Protein AF-A0A4S4M1M0-F1 (afdb_monomer)

Sequence (144 aa):
MPGRCPPTQKNEALVNKTIFMNWFAENFVQTDPDSCSESIFLYPQSSGTTNYRNQYGPAPTPPFGFSAGR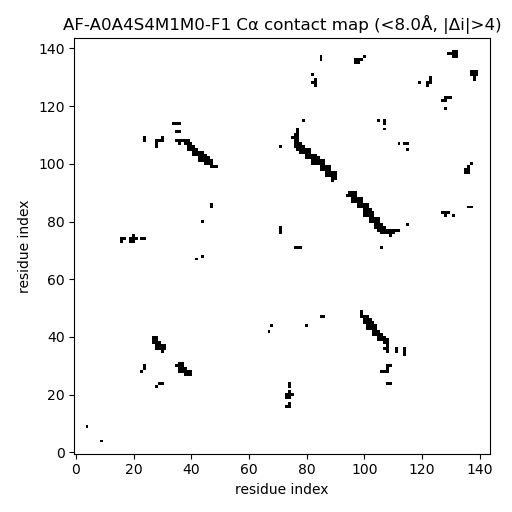IAVLAQTPDMVVPIGELAYNSTVTNTTEYLPVTLSFIAAKNCDLVLFDLFAALQDAGIIQPVKVGPRMYGTESP

Nearest PDB structures (foldseek):
  8d8l-assembly1_J  TM=3.494E-01  e=5.736E-01  Saccharomyces cerevisiae
  8xt0-assembly1_Lv  TM=2.454E-01  e=1.632E+00  Homo sapiens
  6i9r-assembly1_f  TM=2.911E-01  e=3.413E+00  Homo sapiens

Foldseek 3Di:
DPDDDDPVNVVVVLVVLVVLLVVCQVPAWDQDPPLRTPHKDKDWPDPADDDDPPDDDDDDDDDDDDDPVCSCVS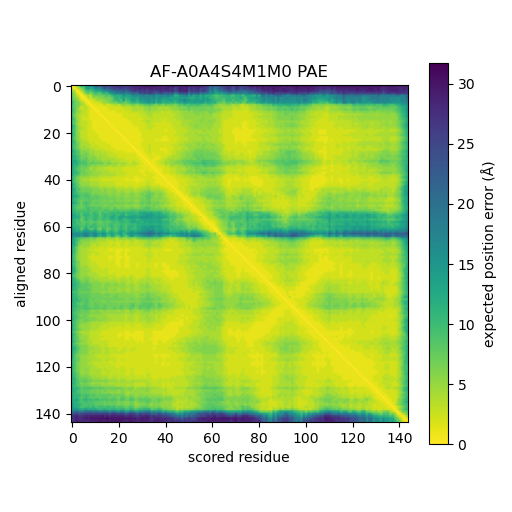NVWDKDKAFQDWDWDQDPVVRHIFIGTTIMIITHHHPNVVSVVVVVVVCVVVVRGHCADDDRDRDDPDDD

Secondary structure (DSSP, 8-state):
------HHHHHHHHHHHHHHHHHHHHHTS-EETTTEES--EEEEEEE-----TTSPPPPPPP-----GGGHHHHHT--EEEEEEEEEEEE-TTTSSEEEEEEEEEEE-STT-HHHHHHHHHHHHHTTSS----SSSSSS-S---

Solvent-accessible surface area (backbone atoms only — not comparable to full-atom values): 8758 Å² total; per-residue (Å²): 131,100,76,74,84,51,72,68,59,54,54,52,51,51,52,55,35,50,53,51,19,51,53,46,36,76,72,56,19,36,73,29,96,89,67,45,31,73,33,72,44,74,48,81,74,32,86,37,77,88,82,63,88,91,57,86,74,79,81,88,67,85,89,79,77,90,52,77,94,46,46,36,76,52,44,59,27,40,70,49,77,45,64,65,49,69,36,80,44,78,35,90,86,80,73,43,80,44,57,30,61,23,24,37,31,44,28,36,9,63,90,28,59,64,54,56,54,54,48,50,51,52,33,38,78,70,66,64,33,70,80,75,47,84,76,77,41,56,58,68,93,68,77,133

Structure (mmCIF, N/CA/C/O backbone):
data_AF-A0A4S4M1M0-F1
#
_entry.id   AF-A0A4S4M1M0-F1
#
loop_
_atom_site.group_PDB
_atom_site.id
_atom_site.type_symbol
_atom_site.label_atom_id
_atom_site.label_alt_id
_atom_site.label_comp_id
_atom_site.label_asym_id
_atom_site.label_entity_id
_atom_site.label_seq_id
_atom_site.pdbx_PDB_ins_code
_atom_site.Cartn_x
_atom_site.Cartn_y
_atom_site.Cartn_z
_atom_site.occupancy
_atom_site.B_iso_or_equiv
_atom_site.auth_seq_id
_atom_site.auth_comp_id
_atom_site.auth_asym_id
_atom_site.auth_atom_id
_atom_site.pdbx_PDB_model_num
ATOM 1 N N . MET A 1 1 ? -6.253 34.115 -12.562 1.00 45.22 1 MET A N 1
ATOM 2 C CA . MET A 1 1 ? -6.010 32.777 -11.980 1.00 45.22 1 MET A CA 1
ATOM 3 C C . MET A 1 1 ? -4.595 32.333 -12.333 1.00 45.22 1 MET A C 1
ATOM 5 O O . MET A 1 1 ? -4.346 32.093 -13.511 1.00 45.22 1 MET A O 1
ATOM 9 N N . PRO A 1 2 ? -3.660 32.239 -11.377 1.00 49.84 2 PRO A N 1
ATOM 10 C CA . PRO A 1 2 ? -2.360 31.622 -11.613 1.00 49.84 2 PRO A CA 1
ATOM 11 C C . PRO A 1 2 ? -2.553 30.103 -11.497 1.00 49.84 2 PRO A C 1
ATOM 13 O O . PRO A 1 2 ? -2.388 29.535 -10.428 1.00 49.84 2 PRO A O 1
ATOM 16 N N . GLY A 1 3 ? -3.064 29.464 -12.552 1.00 63.47 3 GLY A N 1
ATOM 17 C CA . GLY A 1 3 ? -3.626 28.106 -12.447 1.00 63.47 3 GLY A CA 1
ATOM 18 C C . GLY A 1 3 ? -3.122 27.091 -13.467 1.00 63.47 3 GLY A C 1
ATOM 19 O O . GLY A 1 3 ? -3.631 25.976 -13.496 1.00 63.47 3 GLY A O 1
ATOM 20 N N . ARG A 1 4 ? -2.156 27.439 -14.326 1.00 68.25 4 ARG A N 1
ATOM 21 C CA . ARG A 1 4 ? -1.650 26.517 -15.351 1.00 68.25 4 ARG A CA 1
ATOM 22 C C . ARG A 1 4 ? -0.172 26.233 -15.133 1.00 68.25 4 ARG A C 1
ATOM 24 O O . ARG A 1 4 ? 0.644 27.145 -15.199 1.00 68.25 4 ARG A O 1
ATOM 31 N N . CYS A 1 5 ? 0.149 24.959 -14.911 1.00 75.62 5 CYS A N 1
ATOM 32 C CA . CYS A 1 5 ? 1.518 24.455 -14.964 1.00 75.62 5 CYS A CA 1
ATOM 33 C C . CYS A 1 5 ? 2.112 24.780 -16.355 1.00 75.62 5 CYS A C 1
ATOM 35 O O . CYS A 1 5 ? 1.502 24.401 -17.366 1.00 75.62 5 CYS A O 1
ATOM 37 N N . PRO A 1 6 ? 3.235 25.518 -16.444 1.00 85.06 6 PRO A N 1
ATOM 38 C CA . PRO A 1 6 ? 3.900 25.812 -17.709 1.00 85.06 6 PRO A CA 1
ATOM 39 C C . PRO A 1 6 ? 4.254 24.532 -18.488 1.00 85.06 6 PRO A C 1
ATOM 41 O O . PRO A 1 6 ? 4.613 23.526 -17.873 1.00 85.06 6 PRO A O 1
ATOM 44 N N . PRO A 1 7 ? 4.223 24.541 -19.836 1.00 79.50 7 PRO A N 1
ATOM 45 C CA . PRO A 1 7 ? 4.559 23.358 -20.636 1.00 79.50 7 PRO A CA 1
ATOM 46 C C . PRO A 1 7 ? 5.953 22.784 -20.347 1.00 79.50 7 PRO A C 1
ATOM 48 O O . PRO A 1 7 ? 6.137 21.570 -20.377 1.00 79.50 7 PRO A O 1
ATOM 51 N N . THR A 1 8 ? 6.918 23.646 -20.023 1.00 86.31 8 THR A N 1
ATOM 52 C CA . THR A 1 8 ? 8.280 23.248 -19.645 1.00 86.31 8 THR A CA 1
ATOM 53 C C . THR A 1 8 ? 8.293 22.392 -18.379 1.00 86.31 8 THR A C 1
ATOM 55 O O . THR A 1 8 ? 8.898 21.323 -18.383 1.00 86.31 8 THR A O 1
ATOM 58 N N . GLN A 1 9 ? 7.535 22.784 -17.350 1.00 87.44 9 GLN A N 1
ATOM 59 C CA . GLN A 1 9 ? 7.406 22.020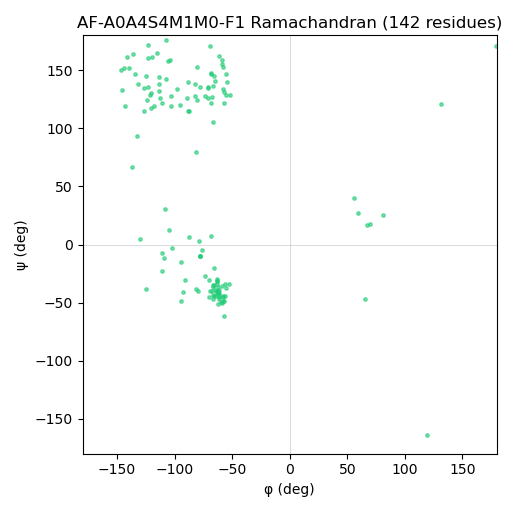 -16.103 1.00 87.44 9 GLN A CA 1
ATOM 60 C C . GLN A 1 9 ? 6.715 20.669 -16.319 1.00 87.44 9 GLN A C 1
ATOM 62 O O . GLN A 1 9 ? 7.086 19.679 -15.695 1.00 87.44 9 GLN A O 1
ATOM 67 N N . LYS A 1 10 ? 5.740 20.590 -17.236 1.00 89.25 10 LYS A N 1
ATOM 68 C CA . LYS A 1 10 ? 5.113 19.309 -17.596 1.00 89.25 10 LYS A CA 1
ATOM 69 C C . LYS A 1 10 ? 6.132 18.333 -18.194 1.00 89.25 10 LYS A C 1
ATOM 71 O O . LYS A 1 10 ? 6.141 17.165 -17.814 1.00 89.25 10 LYS A O 1
ATOM 76 N N . ASN A 1 11 ? 6.958 18.791 -19.133 1.00 92.44 11 ASN A N 1
ATOM 77 C CA . ASN A 1 11 ? 7.948 17.934 -19.789 1.00 92.44 11 ASN A CA 1
ATOM 78 C C . ASN A 1 11 ? 9.012 17.453 -18.800 1.00 92.44 11 ASN A C 1
ATOM 80 O O . ASN A 1 11 ? 9.312 16.263 -18.761 1.00 92.44 11 ASN A O 1
ATOM 84 N N . GLU A 1 12 ? 9.516 18.352 -17.958 1.00 93.81 12 GLU A N 1
ATOM 85 C CA . GLU A 1 12 ? 10.447 18.008 -16.882 1.00 93.81 12 GLU A CA 1
ATOM 86 C C . GLU A 1 12 ? 9.845 16.970 -15.921 1.00 93.81 12 GLU A C 1
ATOM 88 O O . GLU A 1 12 ? 10.477 15.961 -15.614 1.00 93.81 12 GLU A O 1
ATOM 93 N N . ALA A 1 13 ? 8.582 17.143 -15.518 1.00 91.56 13 ALA A N 1
ATOM 94 C CA . ALA A 1 13 ? 7.893 16.187 -14.654 1.00 91.56 13 ALA A CA 1
ATOM 95 C C . ALA A 1 13 ? 7.750 14.796 -15.296 1.00 91.56 13 ALA A C 1
ATOM 97 O O . ALA A 1 13 ? 7.871 13.788 -14.601 1.00 91.56 13 ALA A O 1
ATOM 98 N N . LEU A 1 14 ? 7.518 14.713 -16.611 1.00 93.69 14 LEU A N 1
ATOM 99 C CA . LEU A 1 14 ? 7.464 13.434 -17.328 1.00 93.69 14 LEU A CA 1
ATOM 100 C C . LEU A 1 14 ? 8.833 12.747 -17.380 1.00 93.69 14 LEU A C 1
ATOM 102 O O . LEU A 1 14 ? 8.900 11.529 -17.197 1.00 93.69 14 LEU A O 1
ATOM 106 N N . VAL A 1 15 ? 9.912 13.510 -17.579 1.00 96.38 15 VAL A N 1
ATOM 107 C CA . VAL A 1 15 ? 11.286 12.987 -17.525 1.00 96.38 15 VAL A CA 1
ATOM 108 C C . VAL A 1 15 ? 11.581 12.442 -16.127 1.00 96.38 15 VAL A C 1
ATOM 110 O O . VAL A 1 15 ? 11.937 11.274 -15.993 1.00 96.38 15 VAL A O 1
ATOM 113 N N . ASN A 1 16 ? 11.321 13.229 -15.081 1.00 94.88 16 ASN A N 1
ATOM 114 C CA . ASN A 1 16 ? 11.564 12.826 -13.694 1.00 94.88 16 ASN A CA 1
ATOM 115 C C . ASN A 1 16 ? 10.722 11.609 -13.280 1.00 94.88 16 ASN A C 1
ATOM 117 O O . ASN A 1 16 ? 11.233 10.690 -12.642 1.00 94.88 16 ASN A O 1
ATOM 121 N N . LYS A 1 17 ? 9.449 11.551 -13.697 1.00 95.31 17 LYS A N 1
ATOM 122 C CA . LYS A 1 17 ? 8.604 10.363 -13.507 1.00 95.31 17 LYS A CA 1
ATOM 123 C C . LYS A 1 17 ? 9.230 9.133 -14.166 1.00 95.31 17 LYS A C 1
ATOM 125 O O . LYS A 1 17 ? 9.238 8.069 -13.562 1.00 95.31 17 LYS A O 1
ATOM 130 N N . THR A 1 18 ? 9.725 9.266 -15.395 1.00 97.38 18 THR A N 1
ATOM 131 C CA . THR A 1 18 ? 10.310 8.144 -16.148 1.00 97.38 18 THR A CA 1
ATOM 132 C C . THR A 1 18 ? 11.581 7.628 -15.477 1.00 97.38 18 THR A C 1
ATOM 134 O O . THR A 1 18 ? 11.755 6.419 -15.369 1.00 97.38 18 THR A O 1
ATOM 137 N N . ILE A 1 19 ? 12.418 8.526 -14.945 1.00 98.00 19 ILE A N 1
ATOM 138 C CA . ILE A 1 19 ? 13.597 8.152 -14.148 1.00 98.00 19 ILE A CA 1
ATOM 139 C C . ILE A 1 19 ? 13.176 7.320 -12.931 1.00 98.00 19 ILE A C 1
ATOM 141 O O . ILE A 1 19 ? 13.706 6.233 -12.718 1.00 98.00 19 ILE A O 1
ATOM 145 N N . PHE A 1 20 ? 12.188 7.795 -12.164 1.00 97.12 20 PHE A N 1
ATOM 146 C CA . PHE A 1 20 ? 11.677 7.062 -11.005 1.00 97.12 20 PHE A CA 1
ATOM 147 C C . PHE A 1 20 ? 11.068 5.707 -11.391 1.00 97.12 20 PHE A C 1
ATOM 149 O O . PHE A 1 20 ? 11.319 4.707 -10.725 1.00 97.12 20 PHE A O 1
ATOM 156 N N . MET A 1 21 ? 10.285 5.672 -12.472 1.00 97.62 21 MET A N 1
ATOM 157 C CA . MET A 1 21 ? 9.649 4.460 -12.985 1.00 97.62 21 MET A CA 1
ATOM 158 C C . MET A 1 21 ? 10.677 3.371 -13.294 1.00 97.62 21 MET A C 1
ATOM 160 O O . MET A 1 21 ? 10.507 2.240 -12.846 1.00 97.62 21 MET A O 1
ATOM 164 N N . ASN A 1 22 ? 11.743 3.719 -14.018 1.00 97.69 22 ASN A N 1
ATOM 165 C CA . ASN A 1 22 ? 12.791 2.767 -14.380 1.00 97.69 22 ASN A CA 1
ATOM 166 C C . ASN A 1 22 ? 13.562 2.305 -13.142 1.00 97.69 22 ASN A C 1
ATOM 168 O O . ASN A 1 22 ? 13.694 1.107 -12.920 1.00 97.69 22 ASN A O 1
ATOM 172 N N . TRP A 1 23 ? 13.968 3.242 -12.279 1.00 97.75 23 TRP A N 1
ATOM 173 C CA . TRP A 1 23 ? 14.664 2.911 -11.037 1.00 97.75 23 TRP A CA 1
ATOM 174 C C . TRP A 1 23 ? 13.854 1.948 -10.158 1.00 97.75 23 TRP A C 1
ATOM 176 O O . TRP A 1 23 ? 14.402 0.975 -9.648 1.00 97.75 23 TRP A O 1
ATOM 186 N N . PHE A 1 24 ? 12.548 2.176 -9.997 1.00 97.56 24 PHE A N 1
ATOM 187 C CA . PHE A 1 24 ? 11.716 1.306 -9.169 1.00 97.56 24 PHE A CA 1
ATOM 188 C C . PHE A 1 24 ? 11.575 -0.102 -9.768 1.00 97.56 24 PHE A C 1
ATOM 190 O O . PHE A 1 24 ? 11.714 -1.090 -9.045 1.00 97.56 24 PHE A O 1
ATOM 197 N N . ALA A 1 25 ? 11.352 -0.198 -11.082 1.00 96.75 25 ALA A N 1
ATOM 198 C CA . ALA A 1 25 ? 11.251 -1.478 -11.783 1.00 96.75 25 ALA A CA 1
ATOM 199 C C . ALA A 1 25 ? 12.560 -2.284 -11.717 1.00 96.75 25 ALA A C 1
ATOM 201 O O . ALA A 1 25 ? 12.524 -3.487 -11.495 1.00 96.75 25 ALA A O 1
ATOM 202 N N . GLU A 1 26 ? 13.709 -1.620 -11.846 1.00 96.69 26 GLU A N 1
ATOM 203 C CA . GLU A 1 26 ? 15.031 -2.259 -11.812 1.00 96.69 26 GLU A CA 1
ATOM 204 C C . GLU A 1 26 ? 15.453 -2.709 -10.405 1.00 96.69 26 GLU A C 1
ATOM 206 O O . GLU A 1 26 ? 16.243 -3.637 -10.279 1.00 96.69 26 GLU A O 1
ATOM 211 N N . ASN A 1 27 ? 14.958 -2.060 -9.342 1.00 96.81 27 ASN A N 1
ATOM 212 C CA . ASN A 1 27 ? 15.467 -2.280 -7.980 1.00 96.81 27 ASN A CA 1
ATOM 213 C C . ASN A 1 27 ? 14.485 -2.986 -7.032 1.00 96.81 27 ASN A C 1
ATOM 215 O O . ASN A 1 27 ? 14.934 -3.556 -6.040 1.00 96.81 27 ASN A O 1
ATOM 219 N N . PHE A 1 28 ? 13.169 -2.936 -7.279 1.00 96.19 28 PHE A N 1
ATOM 220 C CA . PHE A 1 28 ? 12.169 -3.423 -6.313 1.00 96.19 28 PHE A CA 1
ATOM 221 C C . PHE A 1 28 ? 11.211 -4.471 -6.855 1.00 96.19 28 PHE A C 1
ATOM 223 O O . PHE A 1 28 ? 10.854 -5.364 -6.092 1.00 96.19 28 PHE A O 1
ATOM 230 N N . VAL A 1 29 ? 10.761 -4.346 -8.107 1.00 96.31 29 VAL A N 1
ATOM 231 C CA . VAL A 1 29 ? 9.751 -5.228 -8.728 1.00 96.31 29 VAL A CA 1
ATOM 232 C C . VAL A 1 29 ? 10.162 -5.596 -10.151 1.00 96.31 29 VAL A C 1
ATOM 234 O O . VAL A 1 29 ? 9.553 -5.173 -11.137 1.00 96.31 29 VAL A O 1
ATOM 237 N N . GLN A 1 30 ? 11.246 -6.361 -10.245 1.00 96.25 30 GLN A N 1
ATOM 238 C CA . GLN A 1 30 ? 11.768 -6.842 -11.518 1.00 96.25 30 GLN A CA 1
ATOM 239 C C . GLN A 1 30 ? 10.809 -7.863 -12.142 1.00 96.25 30 GLN A C 1
ATOM 241 O O . GLN A 1 30 ? 10.110 -8.605 -11.448 1.00 96.25 30 GLN A O 1
ATOM 246 N N . THR A 1 31 ? 10.749 -7.874 -13.472 1.00 95.56 31 THR A N 1
ATOM 247 C CA . THR A 1 31 ? 9.958 -8.855 -14.219 1.00 95.56 31 THR A CA 1
ATOM 248 C C . THR A 1 31 ? 10.728 -10.156 -14.365 1.00 95.56 31 THR A C 1
ATOM 250 O O . THR A 1 31 ? 11.899 -10.124 -14.741 1.00 95.56 31 THR A O 1
ATOM 253 N N . ASP A 1 32 ? 10.044 -11.279 -14.191 1.00 95.50 32 ASP A N 1
ATOM 254 C CA . ASP A 1 32 ? 10.601 -12.619 -14.363 1.00 95.50 32 ASP A CA 1
ATOM 255 C C . ASP A 1 32 ? 9.781 -13.411 -15.405 1.00 95.50 32 ASP A C 1
ATOM 257 O O . ASP A 1 32 ? 8.550 -13.337 -15.374 1.00 95.50 32 ASP A O 1
ATOM 261 N N . PRO A 1 33 ? 10.401 -14.144 -16.351 1.00 93.75 33 PRO A N 1
ATOM 262 C CA . PRO A 1 33 ? 9.664 -14.848 -17.404 1.00 93.75 33 PRO A CA 1
ATOM 263 C C . PRO A 1 33 ? 8.714 -15.945 -16.910 1.00 93.75 33 PRO A C 1
ATOM 265 O O . PRO A 1 33 ? 7.708 -16.196 -17.573 1.00 93.75 33 PRO A O 1
ATOM 268 N N . ASP A 1 34 ? 9.019 -16.583 -15.778 1.00 94.12 34 ASP A N 1
ATOM 269 C CA . ASP A 1 34 ? 8.255 -17.728 -15.273 1.00 94.12 34 ASP A CA 1
ATOM 270 C C . ASP A 1 34 ? 7.159 -17.289 -14.290 1.00 94.12 34 ASP A C 1
ATOM 272 O O . ASP A 1 34 ? 6.032 -17.781 -14.339 1.00 94.12 34 ASP A O 1
ATOM 276 N N . SER A 1 35 ? 7.469 -16.330 -13.414 1.00 94.00 35 SER A N 1
ATOM 277 C CA . SER A 1 35 ? 6.576 -15.830 -12.359 1.00 94.00 35 SER A CA 1
ATOM 278 C C . SER A 1 35 ? 5.910 -14.482 -12.671 1.00 94.00 35 SER A C 1
ATOM 280 O O . SER A 1 35 ? 5.093 -14.005 -11.885 1.00 94.00 35 SER A O 1
ATOM 282 N N . CYS A 1 36 ? 6.220 -13.857 -13.813 1.00 96.50 36 CYS A N 1
ATOM 283 C CA . CYS A 1 36 ? 5.878 -12.477 -14.204 1.00 96.50 36 CYS A CA 1
ATOM 284 C C . CYS A 1 36 ? 6.545 -11.396 -13.332 1.00 96.50 36 CYS A C 1
ATOM 286 O O . CYS A 1 36 ? 7.125 -10.452 -13.868 1.00 96.50 36 CYS A O 1
ATOM 288 N N . SER A 1 37 ? 6.504 -11.527 -12.003 1.00 96.69 37 SER A N 1
ATOM 289 C CA . SER A 1 37 ? 7.082 -10.592 -11.031 1.00 96.69 37 SER A CA 1
ATOM 290 C C . SER A 1 37 ? 8.002 -11.342 -10.071 1.00 96.69 37 SER A C 1
ATOM 292 O O . SER A 1 37 ? 7.522 -12.142 -9.274 1.00 96.69 37 SER A O 1
ATOM 294 N N . GLU A 1 38 ? 9.302 -11.043 -10.100 1.00 95.88 38 GLU A N 1
ATOM 295 C CA . GLU A 1 38 ? 10.313 -11.691 -9.245 1.00 95.88 38 GLU A CA 1
ATOM 296 C C . GLU A 1 38 ? 10.062 -11.424 -7.751 1.00 95.88 38 GLU A C 1
ATOM 298 O O . GLU A 1 38 ? 10.360 -12.237 -6.875 1.00 95.88 38 GLU A O 1
ATOM 303 N N . SER A 1 39 ? 9.497 -10.259 -7.452 1.00 96.31 39 SER A N 1
ATOM 304 C CA . SER A 1 39 ? 9.274 -9.771 -6.099 1.00 96.31 39 SER A CA 1
ATOM 305 C C . SER A 1 39 ? 7.941 -9.042 -5.981 1.00 96.31 39 SER A C 1
ATOM 307 O O . SER A 1 39 ? 7.346 -8.596 -6.965 1.00 96.31 39 SER A O 1
ATOM 309 N N . ILE A 1 40 ? 7.478 -8.907 -4.739 1.00 97.31 40 ILE A N 1
ATOM 310 C CA . ILE A 1 40 ? 6.299 -8.122 -4.381 1.00 97.31 40 ILE A CA 1
ATOM 311 C C . ILE A 1 40 ? 6.729 -7.102 -3.335 1.00 97.31 40 ILE A C 1
ATOM 313 O O . ILE A 1 40 ? 7.277 -7.453 -2.289 1.00 97.31 40 ILE A O 1
ATOM 317 N N . PHE A 1 41 ? 6.485 -5.828 -3.618 1.00 97.81 41 PHE A N 1
ATOM 318 C CA . PHE A 1 41 ? 6.775 -4.743 -2.696 1.00 97.81 41 PHE A CA 1
ATOM 319 C C . PHE A 1 41 ? 5.568 -4.495 -1.790 1.00 97.81 41 PHE A C 1
ATOM 321 O O . PHE A 1 41 ? 4.456 -4.273 -2.271 1.00 97.81 41 PHE A O 1
ATOM 328 N N . LEU A 1 42 ? 5.798 -4.511 -0.476 1.00 97.19 42 LEU A N 1
ATOM 329 C CA . LEU A 1 42 ? 4.759 -4.340 0.537 1.00 97.19 42 LEU A CA 1
ATOM 330 C C . LEU A 1 42 ? 4.955 -3.042 1.308 1.00 97.19 42 LEU A C 1
ATOM 332 O O . LEU A 1 42 ? 6.069 -2.725 1.729 1.00 97.19 42 LEU A O 1
ATOM 336 N N . TYR A 1 43 ? 3.865 -2.327 1.577 1.00 96.62 43 TYR A N 1
ATOM 337 C CA . TYR A 1 43 ? 3.894 -1.222 2.532 1.00 96.62 43 TYR A CA 1
ATOM 338 C C . TYR A 1 43 ? 2.567 -1.079 3.299 1.00 96.62 43 TYR A C 1
ATOM 340 O O . TYR A 1 43 ? 1.505 -1.405 2.764 1.00 96.62 43 TYR A O 1
ATOM 348 N N . PRO A 1 44 ? 2.585 -0.588 4.555 1.00 95.31 44 PRO A N 1
ATOM 349 C CA . PRO A 1 44 ? 1.357 -0.331 5.301 1.00 95.31 44 PRO A CA 1
ATOM 350 C C . PRO A 1 44 ? 0.559 0.825 4.703 1.00 95.31 44 PRO A C 1
ATOM 352 O O . PRO A 1 44 ? 1.041 1.957 4.639 1.00 95.31 44 PRO A O 1
ATOM 355 N N . GLN A 1 45 ? -0.685 0.546 4.318 1.00 93.75 45 GLN A N 1
ATOM 356 C CA . GLN A 1 45 ? -1.638 1.565 3.874 1.00 93.75 45 GLN A CA 1
ATOM 357 C C . GLN A 1 45 ? -2.472 2.101 5.054 1.00 93.75 45 GLN A C 1
ATOM 359 O O . GLN A 1 45 ? -2.841 3.274 5.072 1.00 93.75 45 GLN A O 1
ATOM 364 N N . SER A 1 46 ? -2.728 1.266 6.066 1.00 93.12 46 SER A N 1
ATOM 365 C CA . SER A 1 46 ? -3.342 1.648 7.341 1.00 93.12 46 SER A CA 1
ATOM 366 C C . SER A 1 46 ? -2.755 0.803 8.462 1.00 93.12 46 SER A C 1
ATOM 368 O O . SER A 1 46 ? -2.704 -0.421 8.350 1.00 93.12 46 SER A O 1
ATOM 370 N N . SER A 1 47 ? -2.377 1.456 9.561 1.00 92.88 47 SER A N 1
ATOM 371 C CA . SER A 1 47 ? -1.898 0.801 10.786 1.00 92.88 47 SER A CA 1
ATOM 372 C C . SER A 1 47 ? -2.943 0.804 11.911 1.00 92.88 47 SER A C 1
ATOM 374 O O . SER A 1 47 ? -2.601 0.534 13.057 1.00 92.88 47 SER A O 1
ATOM 376 N N . GLY A 1 48 ? -4.206 1.136 11.609 1.00 91.12 48 GLY A N 1
ATOM 377 C CA . GLY A 1 48 ? -5.288 1.163 12.600 1.00 91.12 48 GLY A CA 1
ATOM 378 C C . GLY A 1 48 ? -5.338 2.429 13.467 1.00 91.12 48 GLY A C 1
ATOM 379 O O . GLY A 1 48 ? -5.840 2.389 14.586 1.00 91.12 48 GLY A O 1
ATOM 380 N N . THR A 1 49 ? -4.821 3.559 12.979 1.00 91.94 49 THR A N 1
ATOM 381 C CA . THR A 1 49 ? -4.872 4.838 13.708 1.00 91.94 49 THR A CA 1
ATOM 382 C C . THR A 1 49 ? -6.254 5.482 13.605 1.00 91.94 49 THR A C 1
ATOM 384 O O . THR A 1 49 ? -6.834 5.563 12.522 1.00 91.94 49 THR A O 1
ATOM 387 N N . THR A 1 50 ? -6.769 5.994 14.724 1.00 92.94 50 THR A N 1
ATOM 388 C CA . THR A 1 50 ? -8.054 6.700 14.768 1.00 92.94 50 THR A CA 1
ATOM 389 C C . THR A 1 50 ? -7.996 8.020 14.001 1.00 92.94 50 THR A C 1
ATOM 391 O O . THR A 1 50 ? -7.053 8.800 14.123 1.00 92.94 50 THR A O 1
ATOM 394 N N . ASN A 1 51 ? -9.040 8.294 13.219 1.00 90.62 51 ASN A N 1
ATOM 395 C CA . ASN A 1 51 ? -9.243 9.584 12.567 1.00 90.62 51 ASN A CA 1
ATOM 396 C C . ASN A 1 51 ? -10.687 10.033 12.794 1.00 90.62 51 ASN A C 1
ATOM 398 O O . ASN A 1 51 ? -11.610 9.633 12.081 1.00 90.62 51 ASN A O 1
ATOM 402 N N . TYR A 1 52 ? -10.886 10.816 13.850 1.00 91.56 52 TYR A N 1
ATOM 403 C CA . TYR A 1 52 ? -12.212 11.224 14.283 1.00 91.56 52 TYR A CA 1
ATOM 404 C C . TYR A 1 52 ? -12.728 12.420 13.481 1.00 91.56 52 TYR A C 1
ATOM 406 O O . TYR A 1 52 ? -12.107 13.479 13.432 1.00 91.56 52 TYR A O 1
ATOM 414 N N . ARG A 1 53 ? -13.936 12.291 12.922 1.00 90.94 53 ARG A N 1
ATOM 415 C CA . ARG A 1 53 ? -14.572 13.343 12.109 1.00 90.94 53 ARG A CA 1
ATOM 416 C C . ARG A 1 53 ? -14.913 14.620 12.899 1.00 90.94 53 ARG A C 1
ATOM 418 O O . ARG A 1 53 ? -15.095 15.667 12.290 1.00 90.94 53 ARG A O 1
ATOM 425 N N . ASN A 1 54 ? -15.008 14.552 14.230 1.00 92.44 54 ASN A N 1
ATOM 426 C CA . ASN A 1 54 ? -15.247 15.711 15.101 1.00 92.44 54 ASN A CA 1
ATOM 427 C C . ASN A 1 54 ? -13.958 16.443 15.522 1.00 92.44 54 ASN A C 1
ATOM 429 O O . ASN A 1 54 ? -14.026 17.350 16.349 1.00 92.44 54 ASN A O 1
ATOM 433 N N . GLN A 1 55 ? -12.797 16.063 14.985 1.00 90.31 55 GLN A N 1
ATOM 434 C CA . GLN A 1 55 ? -11.540 16.766 15.214 1.00 90.31 55 GLN A CA 1
ATOM 435 C C . GLN A 1 55 ? -11.186 17.620 13.997 1.00 90.31 55 GLN A C 1
ATOM 437 O O . GLN A 1 55 ? -11.149 17.138 12.865 1.00 90.31 55 GLN A O 1
ATOM 442 N N . TYR A 1 56 ? -10.911 18.902 14.235 1.00 88.44 56 TYR A N 1
ATOM 443 C CA . TYR A 1 56 ? -10.373 19.780 13.204 1.00 88.44 56 TYR A CA 1
ATOM 444 C C . TYR A 1 56 ? -8.867 19.557 13.081 1.00 88.44 56 TYR A C 1
ATOM 446 O O . TYR A 1 56 ? -8.131 19.666 14.062 1.00 88.44 56 TYR A O 1
ATOM 454 N N . GLY A 1 57 ? -8.419 19.245 11.865 1.00 85.50 57 GLY A N 1
ATOM 455 C CA . GLY A 1 57 ? -6.999 19.203 11.535 1.00 85.50 57 GLY A CA 1
ATOM 456 C C . GLY A 1 57 ? -6.362 20.600 11.527 1.00 85.50 57 GLY A C 1
ATOM 457 O O . GLY A 1 57 ? -7.067 21.612 11.597 1.00 85.50 57 GLY A O 1
ATOM 458 N N . PRO A 1 58 ? -5.025 20.677 11.416 1.00 87.38 58 PRO A N 1
ATOM 459 C CA . PRO A 1 58 ? -4.336 21.949 11.234 1.00 87.38 58 PRO A CA 1
ATOM 460 C C . PRO A 1 58 ? -4.771 22.635 9.931 1.00 87.38 58 PRO A C 1
ATOM 462 O O . PRO A 1 58 ? -5.308 22.001 9.018 1.00 87.38 58 PRO A O 1
ATOM 465 N N . ALA A 1 59 ? -4.504 23.941 9.829 1.00 89.50 59 ALA A N 1
ATOM 466 C CA . ALA A 1 59 ? -4.720 24.678 8.588 1.00 89.50 59 ALA A CA 1
ATOM 467 C C . ALA A 1 59 ? -3.977 23.993 7.419 1.00 89.50 59 ALA A C 1
ATOM 469 O O . ALA A 1 59 ? -2.844 23.539 7.616 1.00 89.50 59 ALA A O 1
ATOM 470 N N . PRO A 1 60 ? -4.574 23.919 6.211 1.00 84.50 60 PRO A N 1
ATOM 471 C CA . PRO A 1 60 ? -3.918 23.311 5.062 1.00 84.50 60 PRO A CA 1
ATOM 472 C C . PRO A 1 60 ? -2.564 23.968 4.792 1.00 84.50 60 PRO A C 1
ATOM 474 O O . PRO A 1 60 ? -2.467 25.189 4.667 1.00 84.50 60 PRO A O 1
ATOM 477 N N . THR A 1 61 ? -1.525 23.153 4.671 1.00 84.50 61 THR A N 1
ATOM 478 C CA . THR A 1 61 ? -0.199 23.578 4.220 1.00 84.50 61 THR A CA 1
ATOM 479 C C . THR A 1 61 ? 0.010 23.133 2.770 1.00 84.50 61 THR A C 1
ATOM 481 O O . THR A 1 61 ? -0.692 22.230 2.300 1.00 84.50 61 THR A O 1
ATOM 484 N N . PRO A 1 62 ? 0.940 23.752 2.014 1.00 81.94 62 PRO A N 1
ATOM 485 C CA . PRO A 1 62 ? 1.319 23.226 0.709 1.00 81.94 62 PRO A CA 1
ATOM 486 C C . PRO A 1 62 ? 1.694 21.743 0.845 1.00 81.94 62 PRO A C 1
ATOM 488 O O . PRO A 1 62 ? 2.484 21.412 1.733 1.00 81.94 62 PRO A O 1
ATOM 491 N N . PRO A 1 63 ? 1.126 20.843 0.022 1.00 72.25 63 PRO A N 1
ATOM 492 C CA . PRO A 1 63 ? 1.420 19.425 0.130 1.00 72.25 63 PRO A CA 1
ATOM 493 C C . PRO A 1 63 ? 2.884 19.200 -0.249 1.00 72.25 63 PRO A C 1
ATOM 495 O O . PRO A 1 63 ? 3.256 19.257 -1.419 1.00 72.25 63 PRO A O 1
ATOM 498 N N . PHE A 1 64 ? 3.719 18.953 0.753 1.00 66.31 64 PHE A N 1
ATOM 499 C CA . PHE A 1 64 ? 5.062 18.431 0.565 1.00 66.31 64 PHE A CA 1
ATOM 500 C C . PHE A 1 64 ? 5.015 16.928 0.798 1.00 66.31 64 PHE A C 1
ATOM 502 O O . PHE A 1 64 ? 4.446 16.473 1.788 1.00 66.31 64 PHE A O 1
ATOM 509 N N . GLY A 1 65 ? 5.641 16.162 -0.087 1.00 68.81 65 GLY A N 1
ATOM 510 C CA . GLY A 1 65 ? 5.967 14.778 0.224 1.00 68.81 65 GLY A CA 1
ATOM 511 C C .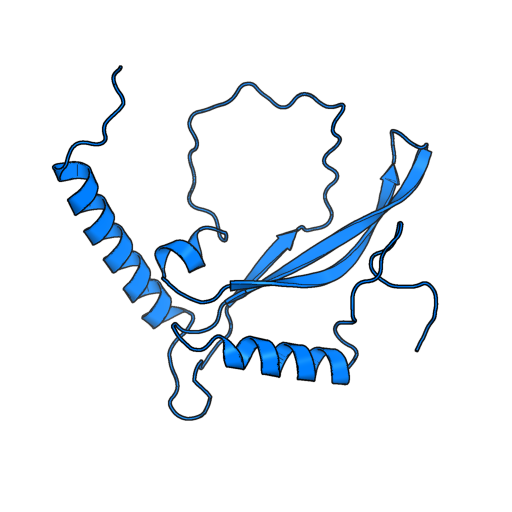 GLY A 1 65 ? 5.564 13.796 -0.856 1.00 68.81 65 GLY A C 1
ATOM 512 O O . GLY A 1 65 ? 4.395 13.624 -1.202 1.00 68.81 65 GLY A O 1
ATOM 513 N N . PHE A 1 66 ? 6.581 13.103 -1.342 1.00 83.75 66 PHE A N 1
ATOM 514 C CA . PHE A 1 66 ? 6.429 11.763 -1.867 1.00 83.75 66 PHE A CA 1
ATOM 515 C C . PHE A 1 66 ? 6.015 10.826 -0.718 1.00 83.75 66 PHE A C 1
ATOM 517 O O . PHE A 1 66 ? 6.519 10.955 0.398 1.00 83.75 66 PHE A O 1
ATOM 524 N N . SER A 1 67 ? 5.106 9.890 -0.979 1.00 89.88 67 SER A N 1
ATOM 525 C CA . SER A 1 67 ? 4.725 8.833 -0.037 1.00 89.88 67 SER A CA 1
ATOM 526 C C . SER A 1 67 ? 4.625 7.498 -0.767 1.00 89.88 67 SER A C 1
ATOM 528 O O . SER A 1 67 ? 4.535 7.470 -1.996 1.00 89.88 67 SER A O 1
ATOM 530 N N . ALA A 1 68 ? 4.608 6.392 -0.018 1.00 93.00 68 ALA A N 1
ATOM 531 C CA . ALA A 1 68 ? 4.515 5.057 -0.604 1.00 93.00 68 ALA A CA 1
ATOM 532 C C . ALA A 1 68 ? 3.283 4.898 -1.519 1.00 93.00 68 ALA A C 1
ATOM 534 O O . ALA A 1 68 ? 3.411 4.394 -2.629 1.00 93.00 68 ALA A O 1
ATOM 535 N N . GLY A 1 69 ? 2.143 5.500 -1.156 1.00 93.12 69 GLY A N 1
ATOM 536 C CA . GLY A 1 69 ? 0.930 5.538 -1.991 1.00 93.12 69 GLY A CA 1
ATOM 537 C C . GLY A 1 69 ? 1.019 6.377 -3.275 1.00 93.12 69 GLY A C 1
ATOM 538 O O . GLY A 1 69 ? 0.009 6.616 -3.940 1.00 93.12 69 GLY A O 1
ATOM 539 N N . ARG A 1 70 ? 2.203 6.891 -3.626 1.00 93.44 70 ARG A N 1
ATOM 540 C CA . ARG A 1 70 ? 2.502 7.501 -4.931 1.00 93.44 70 ARG A CA 1
ATOM 541 C C . ARG A 1 70 ? 3.434 6.642 -5.783 1.00 93.44 70 ARG A C 1
ATOM 543 O O . ARG A 1 70 ? 3.543 6.928 -6.973 1.00 93.44 70 ARG A O 1
ATOM 550 N N . ILE A 1 71 ? 4.055 5.606 -5.210 1.00 96.06 71 ILE A N 1
ATOM 551 C CA . ILE A 1 71 ? 5.009 4.727 -5.898 1.00 96.06 71 ILE A CA 1
ATOM 552 C C . ILE A 1 71 ? 4.348 4.108 -7.124 1.00 96.06 71 ILE A C 1
ATOM 554 O O . ILE A 1 71 ? 4.771 4.407 -8.236 1.00 96.06 71 ILE A O 1
ATOM 558 N N . ALA A 1 72 ? 3.276 3.334 -6.945 1.00 96.69 72 ALA A N 1
ATOM 559 C CA . ALA A 1 72 ? 2.661 2.592 -8.044 1.00 96.69 72 ALA A CA 1
ATOM 560 C C . ALA A 1 72 ? 2.121 3.495 -9.160 1.00 96.69 72 ALA A C 1
ATOM 562 O O . ALA A 1 72 ? 2.315 3.235 -10.346 1.00 96.69 72 ALA A O 1
ATOM 563 N N . VAL A 1 73 ? 1.532 4.636 -8.787 1.00 94.88 73 VAL A N 1
ATOM 564 C CA . VAL A 1 73 ? 1.028 5.642 -9.735 1.00 94.88 73 VAL A CA 1
ATOM 565 C C . VAL A 1 73 ? 2.154 6.204 -10.613 1.00 94.88 73 VAL A C 1
ATOM 567 O O . VAL A 1 73 ? 1.977 6.412 -11.818 1.00 94.88 73 VAL A O 1
ATOM 570 N N . LEU A 1 74 ? 3.324 6.468 -10.025 1.00 95.94 74 LEU A N 1
ATOM 571 C CA . LEU A 1 74 ? 4.472 7.020 -10.745 1.00 95.94 74 LEU A CA 1
ATOM 572 C C . LEU A 1 74 ? 5.248 5.936 -11.506 1.00 95.94 74 LEU A C 1
ATOM 574 O O . LEU A 1 74 ? 5.646 6.184 -12.646 1.00 95.94 74 LEU A O 1
ATOM 578 N N . ALA A 1 75 ? 5.386 4.743 -10.928 1.00 96.75 75 ALA A N 1
ATOM 579 C CA . ALA A 1 75 ? 6.044 3.580 -11.520 1.00 96.75 75 ALA A CA 1
ATOM 580 C C . ALA A 1 75 ? 5.179 2.833 -12.550 1.00 96.75 75 ALA A C 1
ATOM 582 O O . ALA A 1 75 ? 5.683 1.993 -13.288 1.00 96.75 75 ALA A O 1
ATOM 583 N N . GLN A 1 76 ? 3.891 3.172 -12.665 1.00 96.75 76 GLN A N 1
ATOM 584 C CA . GLN A 1 76 ? 2.938 2.488 -13.546 1.00 96.75 76 GLN A CA 1
ATOM 585 C C . GLN A 1 76 ? 2.854 0.981 -13.265 1.00 96.75 76 GLN A C 1
ATOM 587 O O . GLN A 1 76 ? 2.795 0.183 -14.199 1.00 96.75 76 GLN A O 1
ATOM 592 N N . THR A 1 77 ? 2.879 0.612 -11.989 1.00 97.81 77 THR A N 1
ATOM 593 C CA . THR A 1 77 ? 2.758 -0.768 -11.516 1.00 97.81 77 THR A CA 1
ATOM 594 C C . THR A 1 77 ? 1.377 -1.002 -10.897 1.00 97.81 77 THR A C 1
ATOM 596 O O . THR A 1 77 ? 0.724 -0.035 -10.489 1.00 97.81 77 THR A O 1
ATOM 599 N N . PRO A 1 78 ? 0.908 -2.257 -10.826 1.00 97.69 78 PRO A N 1
ATOM 600 C CA . PRO A 1 78 ? -0.291 -2.596 -10.067 1.00 97.69 78 PRO A CA 1
ATOM 601 C C . PRO A 1 78 ? -0.086 -2.386 -8.563 1.00 97.69 78 PRO A C 1
ATOM 603 O O . PRO A 1 78 ? 1.005 -2.621 -8.051 1.00 97.69 78 PRO A O 1
ATOM 606 N N . ASP A 1 79 ? -1.139 -1.964 -7.861 1.00 97.56 79 ASP A N 1
ATOM 607 C CA . ASP A 1 79 ? -1.177 -1.811 -6.400 1.00 97.56 79 ASP A CA 1
ATOM 608 C C . ASP A 1 79 ? -2.558 -2.212 -5.889 1.00 97.56 79 ASP A C 1
ATOM 610 O O . ASP A 1 79 ? -3.570 -1.620 -6.281 1.00 97.56 79 ASP A O 1
ATOM 614 N N . MET A 1 80 ? -2.603 -3.234 -5.038 1.00 97.50 80 MET A N 1
ATOM 615 C CA . MET A 1 80 ? -3.832 -3.702 -4.408 1.00 97.50 80 MET A CA 1
ATOM 616 C C . MET A 1 80 ? -3.704 -3.622 -2.892 1.00 97.50 80 MET A C 1
ATOM 618 O O . MET A 1 80 ? -2.751 -4.130 -2.306 1.00 97.50 80 MET A O 1
ATOM 622 N N . VAL A 1 81 ? -4.692 -2.996 -2.255 1.00 97.12 81 VAL A N 1
ATOM 623 C CA . VAL A 1 81 ? -4.759 -2.857 -0.798 1.00 97.12 81 VAL A CA 1
ATOM 624 C C . VAL A 1 81 ? -5.625 -3.976 -0.237 1.00 97.12 81 VAL A C 1
ATOM 626 O O . VAL A 1 81 ? -6.815 -4.046 -0.545 1.00 97.12 81 VAL A O 1
ATOM 629 N N . VAL A 1 82 ? -5.052 -4.813 0.626 1.00 96.81 82 VAL A N 1
ATOM 630 C CA . VAL A 1 82 ? -5.755 -5.935 1.258 1.00 96.81 82 VAL A CA 1
ATOM 631 C C . VAL A 1 82 ? -5.731 -5.785 2.783 1.00 96.81 82 VAL A C 1
ATOM 633 O O . VAL A 1 82 ? -4.668 -5.551 3.370 1.00 96.81 82 VAL A O 1
ATOM 636 N N . PRO A 1 83 ? -6.888 -5.904 3.458 1.00 95.31 83 PRO A N 1
ATOM 637 C CA . PRO A 1 83 ? -6.941 -6.003 4.910 1.00 95.31 83 PRO A CA 1
ATOM 638 C C . PRO A 1 83 ? -6.338 -7.313 5.410 1.00 95.31 83 PRO A C 1
ATOM 640 O O . PRO A 1 83 ? -6.751 -8.393 4.991 1.00 95.31 83 PRO A O 1
ATOM 643 N N . ILE A 1 84 ? -5.396 -7.202 6.342 1.00 94.56 84 ILE A N 1
ATOM 644 C CA . ILE A 1 84 ? -4.692 -8.343 6.949 1.00 94.56 84 ILE A CA 1
ATOM 645 C C . ILE A 1 84 ? -5.058 -8.545 8.423 1.00 94.56 84 ILE A C 1
ATOM 647 O O . ILE A 1 84 ? -4.604 -9.487 9.062 1.00 94.56 84 ILE A O 1
ATOM 651 N N . GLY A 1 85 ? -5.818 -7.617 8.998 1.00 92.94 85 GLY A N 1
ATOM 652 C CA . GLY A 1 85 ? -6.071 -7.579 10.426 1.00 92.94 85 GLY A CA 1
ATOM 653 C C . GLY A 1 85 ? -6.956 -6.408 10.810 1.00 92.94 85 GLY A C 1
ATOM 654 O O . GLY A 1 85 ? -7.198 -5.497 10.020 1.00 92.94 85 GLY A O 1
ATOM 655 N N . GLU A 1 86 ? -7.392 -6.399 12.059 1.00 94.12 86 GLU A N 1
ATOM 656 C CA . GLU A 1 86 ? -8.075 -5.261 12.657 1.00 94.12 86 GLU A CA 1
ATOM 657 C C . GLU A 1 86 ? -7.506 -4.971 14.044 1.00 94.12 86 GLU A C 1
ATOM 659 O O . GLU A 1 86 ? -7.075 -5.875 14.761 1.00 94.12 86 GLU A O 1
ATOM 664 N N . LEU A 1 87 ? -7.490 -3.693 14.411 1.00 94.12 87 LEU A N 1
ATOM 665 C CA . LEU A 1 87 ? -6.994 -3.210 15.689 1.00 94.12 87 LEU A CA 1
ATOM 666 C C . LEU A 1 87 ? -8.164 -2.704 16.527 1.00 94.12 87 LEU A C 1
ATOM 668 O O . LEU A 1 87 ? -8.886 -1.798 16.107 1.00 94.12 87 LEU A O 1
ATOM 672 N N . ALA A 1 88 ? -8.334 -3.280 17.715 1.00 94.75 88 ALA A N 1
ATOM 673 C CA . ALA A 1 88 ? -9.303 -2.797 18.687 1.00 94.75 88 ALA A CA 1
ATOM 674 C C . ALA A 1 88 ? -8.846 -1.454 19.277 1.00 94.75 88 ALA A C 1
ATOM 676 O O . ALA A 1 88 ? -7.685 -1.300 19.662 1.00 94.75 88 ALA A O 1
ATOM 677 N N . TYR A 1 89 ? -9.762 -0.500 19.396 1.00 94.69 89 TYR A N 1
ATOM 678 C CA . TYR A 1 89 ? -9.523 0.786 20.041 1.00 94.69 89 TYR A CA 1
ATOM 679 C C . TYR A 1 89 ? -10.733 1.204 20.878 1.00 94.69 89 TYR A C 1
ATOM 681 O O . TYR A 1 89 ? -11.869 0.838 20.585 1.00 94.69 89 TYR A O 1
ATOM 689 N N . ASN A 1 90 ? -10.499 1.991 21.927 1.00 95.81 90 ASN A N 1
ATOM 690 C CA . ASN A 1 90 ? -11.584 2.562 22.721 1.00 95.81 90 ASN A CA 1
ATOM 691 C C . ASN A 1 90 ? -12.033 3.883 22.092 1.00 95.81 90 ASN A C 1
ATOM 693 O O . ASN A 1 90 ? -11.264 4.847 22.040 1.00 95.81 90 ASN A O 1
ATOM 697 N N . SER A 1 91 ? -13.272 3.913 21.606 1.00 94.25 91 SER A N 1
ATOM 698 C CA . SER A 1 91 ? -13.843 5.082 20.948 1.00 94.25 91 SER A CA 1
ATOM 699 C C . SER A 1 91 ? -14.181 6.167 21.961 1.00 94.25 91 SER A C 1
ATOM 701 O O . SER A 1 91 ? -14.908 5.934 22.924 1.00 94.25 91 SER A O 1
ATOM 703 N N . THR A 1 92 ? -13.694 7.385 21.730 1.00 93.69 92 THR A N 1
ATOM 704 C CA . THR A 1 92 ? -14.018 8.549 22.573 1.00 93.69 92 THR A CA 1
ATOM 705 C C . THR A 1 92 ? -15.400 9.131 22.273 1.00 93.69 92 THR A C 1
ATOM 707 O O . THR A 1 92 ? -15.874 9.985 23.017 1.00 93.69 92 THR A O 1
ATOM 710 N N . VAL A 1 93 ? -16.045 8.685 21.188 1.00 94.19 93 VAL A N 1
ATOM 711 C CA . VAL A 1 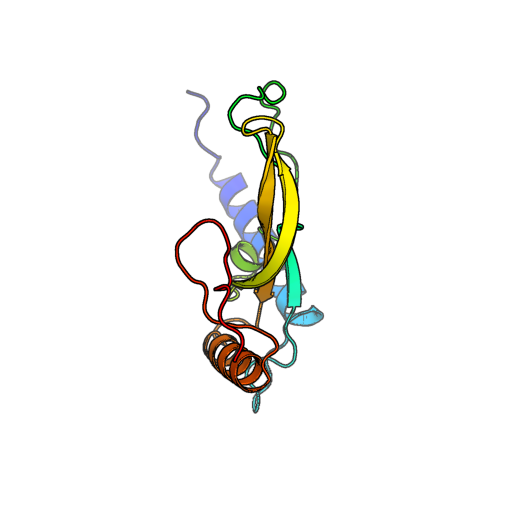93 ? -17.365 9.165 20.757 1.00 94.19 93 VAL A CA 1
ATOM 712 C C . VAL A 1 93 ? -18.473 8.261 21.289 1.00 94.19 93 VAL A C 1
ATOM 714 O O . VAL A 1 93 ? -19.445 8.751 21.855 1.00 94.19 93 VAL A O 1
ATOM 717 N N . THR A 1 94 ? -18.332 6.946 21.122 1.00 93.06 94 THR A N 1
ATOM 718 C CA . THR A 1 94 ? -19.340 5.956 21.541 1.00 93.06 94 THR A CA 1
ATOM 719 C C . THR A 1 94 ? -19.067 5.387 22.931 1.00 93.06 94 THR A C 1
ATOM 721 O O . THR A 1 94 ? -19.962 4.805 23.537 1.00 93.06 94 THR A O 1
ATOM 724 N N . ASN A 1 95 ? -17.851 5.581 23.457 1.00 94.94 95 ASN A N 1
ATOM 725 C CA . ASN A 1 95 ? -17.382 5.013 24.721 1.00 94.94 95 ASN A CA 1
ATOM 726 C C . ASN A 1 95 ? -17.422 3.472 24.750 1.00 94.94 95 ASN A C 1
ATOM 728 O O . ASN A 1 95 ? -17.554 2.858 25.809 1.00 94.94 95 ASN A O 1
ATOM 732 N N . THR A 1 96 ? -17.308 2.847 23.577 1.00 95.25 96 THR A N 1
ATOM 733 C CA . THR A 1 96 ? -17.225 1.394 23.401 1.00 95.25 96 THR A CA 1
ATOM 734 C C . THR A 1 96 ? -15.956 1.010 22.646 1.00 95.25 96 THR A C 1
ATOM 736 O O . THR A 1 96 ? -15.354 1.838 21.958 1.00 95.25 96 THR A O 1
ATOM 739 N N . THR A 1 97 ? -15.541 -0.253 22.760 1.00 95.31 97 THR A N 1
ATOM 740 C CA . THR A 1 97 ? -14.466 -0.793 21.922 1.00 95.31 97 THR A CA 1
ATOM 741 C C . THR A 1 97 ? -14.963 -0.963 20.489 1.00 95.31 97 THR A C 1
ATOM 743 O O . THR A 1 97 ? -15.977 -1.613 20.244 1.00 95.31 97 THR A O 1
ATOM 746 N N . GLU A 1 98 ? -14.235 -0.381 19.547 1.00 93.75 98 GLU A N 1
ATOM 747 C CA . GLU A 1 98 ? -14.463 -0.466 18.108 1.00 93.75 98 GLU A CA 1
ATOM 748 C C . GLU A 1 98 ? -13.201 -1.003 17.414 1.00 93.75 98 GLU A C 1
ATOM 750 O O . GLU A 1 98 ? -12.157 -1.159 18.049 1.00 93.75 98 GLU A O 1
ATOM 755 N N . TYR A 1 99 ? -13.284 -1.305 16.117 1.00 94.50 99 TYR A N 1
ATOM 756 C CA . TYR A 1 99 ? -12.207 -1.959 15.372 1.00 94.50 99 TYR A CA 1
ATOM 757 C C . TYR A 1 99 ? -11.847 -1.165 14.118 1.00 94.50 99 TYR A C 1
ATOM 759 O O . TYR A 1 99 ? -12.723 -0.727 13.373 1.00 94.50 99 TYR A O 1
ATOM 767 N N . LEU A 1 100 ? -10.548 -0.978 13.882 1.00 94.69 100 LEU A N 1
ATOM 768 C CA . LEU A 1 100 ? -10.022 -0.293 12.703 1.00 94.69 100 LEU A CA 1
ATOM 769 C C . LEU A 1 100 ? -9.237 -1.248 11.810 1.00 94.69 100 LEU A C 1
ATOM 771 O O . LEU A 1 100 ? -8.512 -2.103 12.318 1.00 94.69 100 LEU A O 1
ATOM 775 N N . PRO A 1 101 ? -9.318 -1.079 10.483 1.00 94.25 101 PRO A N 1
ATOM 776 C CA . PRO A 1 101 ? -8.618 -1.943 9.556 1.00 94.25 101 PRO A CA 1
ATOM 777 C C . PRO A 1 101 ? -7.105 -1.713 9.575 1.00 94.25 101 PRO A C 1
ATOM 779 O O . PRO A 1 101 ? -6.629 -0.575 9.491 1.00 94.25 101 PRO A O 1
ATOM 782 N N . VAL A 1 102 ? -6.355 -2.813 9.609 1.00 95.12 102 VAL A N 1
ATOM 783 C CA . VAL A 1 102 ? -4.922 -2.861 9.306 1.00 95.12 102 VAL A CA 1
ATOM 784 C C . VAL A 1 102 ? -4.775 -3.437 7.903 1.00 95.12 102 VAL A C 1
ATOM 786 O O . VAL A 1 102 ? -5.210 -4.556 7.624 1.00 95.12 102 VAL A O 1
ATOM 789 N N . THR A 1 103 ? -4.198 -2.655 6.997 1.00 96.25 103 THR A N 1
ATOM 790 C CA . THR A 1 103 ? -4.166 -2.979 5.565 1.00 96.25 103 THR A CA 1
ATOM 791 C C . THR A 1 103 ? -2.763 -2.822 5.002 1.00 96.25 103 THR A C 1
ATOM 793 O O . THR A 1 103 ? -2.095 -1.817 5.272 1.00 96.25 103 THR A O 1
ATOM 796 N N . LEU A 1 104 ? -2.356 -3.761 4.153 1.00 97.44 104 LEU A N 1
ATOM 797 C CA . LEU A 1 104 ? -1.123 -3.685 3.375 1.00 97.44 104 LEU A CA 1
ATOM 798 C C . LEU A 1 104 ? -1.445 -3.414 1.906 1.00 97.44 104 LEU A C 1
ATOM 800 O O . LEU A 1 104 ? -2.418 -3.944 1.375 1.00 97.44 104 LEU A O 1
ATOM 804 N N . SER A 1 105 ? -0.613 -2.599 1.268 1.00 97.94 105 SER A N 1
ATOM 805 C CA . SER A 1 105 ? -0.534 -2.492 -0.186 1.00 97.94 105 SER A CA 1
ATOM 806 C C . SER A 1 105 ? 0.458 -3.510 -0.727 1.00 97.94 105 SER A C 1
ATOM 808 O O . SER A 1 105 ? 1.532 -3.691 -0.148 1.00 97.94 105 SER A O 1
ATOM 810 N N . PHE A 1 106 ? 0.101 -4.125 -1.849 1.00 98.25 106 PHE A N 1
ATOM 811 C CA . PHE A 1 106 ? 0.894 -5.112 -2.568 1.00 98.25 106 PHE A CA 1
ATOM 812 C C . PHE A 1 106 ? 1.150 -4.596 -3.978 1.00 98.25 106 PHE A C 1
ATOM 814 O O . PH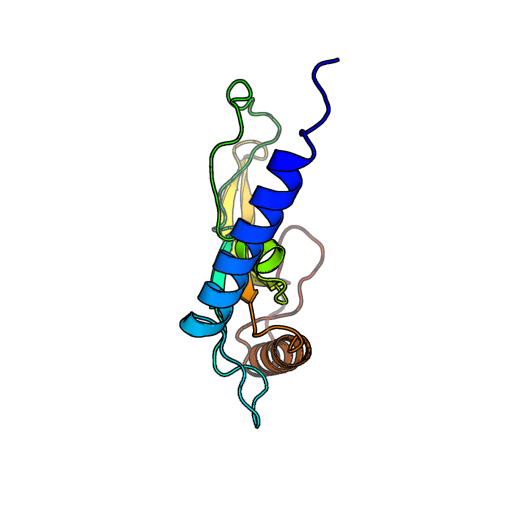E A 1 106 ? 0.209 -4.413 -4.750 1.00 98.25 106 PHE A O 1
ATOM 821 N N . ILE A 1 107 ? 2.420 -4.375 -4.309 1.00 98.38 107 ILE A N 1
ATOM 822 C CA . ILE A 1 107 ? 2.852 -3.919 -5.628 1.00 98.38 107 ILE A CA 1
ATOM 823 C C . ILE A 1 107 ? 3.638 -5.036 -6.310 1.00 98.38 107 ILE A C 1
ATOM 825 O O . ILE A 1 107 ? 4.622 -5.524 -5.756 1.00 98.38 107 ILE A O 1
ATOM 829 N N . ALA A 1 108 ? 3.229 -5.395 -7.524 1.00 98.25 108 ALA A N 1
ATOM 830 C CA . ALA A 1 108 ? 3.960 -6.306 -8.405 1.00 98.25 108 ALA A CA 1
ATOM 831 C C . ALA A 1 108 ? 4.602 -5.540 -9.573 1.00 98.25 108 ALA A C 1
ATOM 833 O O . ALA A 1 108 ? 4.405 -4.332 -9.736 1.00 98.25 108 ALA A O 1
ATOM 834 N N . ALA A 1 109 ? 5.369 -6.245 -10.400 1.00 97.94 109 ALA A N 1
ATOM 835 C CA . ALA A 1 109 ? 5.925 -5.702 -11.626 1.00 97.94 109 ALA A CA 1
ATOM 836 C C . ALA A 1 109 ? 4.818 -5.211 -12.577 1.00 97.94 109 ALA A C 1
ATOM 838 O O . ALA A 1 109 ? 3.658 -5.637 -12.538 1.00 97.94 109 ALA A O 1
ATOM 839 N N . LYS A 1 110 ? 5.177 -4.266 -13.445 1.00 96.75 110 LYS A N 1
ATOM 840 C CA . LYS A 1 110 ? 4.245 -3.675 -14.408 1.00 96.75 110 LYS A CA 1
ATOM 841 C C . LYS A 1 110 ? 3.632 -4.753 -15.309 1.00 96.75 110 LYS A C 1
ATOM 843 O O . LYS A 1 110 ? 4.358 -5.554 -15.884 1.00 96.75 110 LYS A O 1
ATOM 848 N N . ASN A 1 111 ? 2.310 -4.692 -15.493 1.00 96.31 111 ASN A N 1
ATOM 849 C CA . ASN A 1 111 ? 1.499 -5.653 -16.255 1.00 96.31 111 ASN A CA 1
ATOM 850 C C . ASN A 1 111 ? 1.411 -7.070 -15.643 1.00 96.31 111 ASN A C 1
ATOM 852 O O . ASN A 1 111 ? 1.003 -7.994 -16.344 1.00 96.31 111 ASN A O 1
ATOM 856 N N . CYS A 1 112 ? 1.758 -7.247 -14.363 1.00 97.06 112 CYS A N 1
ATOM 857 C CA . CYS A 1 112 ? 1.674 -8.529 -13.651 1.00 97.06 112 CYS A CA 1
ATOM 858 C C . CYS A 1 112 ? 0.541 -8.578 -12.609 1.00 97.06 112 CYS A C 1
ATOM 860 O O . CYS A 1 112 ? 0.651 -9.278 -11.606 1.00 97.06 112 CYS A O 1
ATOM 862 N N . ASP A 1 113 ? -0.561 -7.854 -12.824 1.00 96.44 113 ASP A N 1
ATOM 863 C CA . ASP A 1 113 ? -1.703 -7.766 -11.900 1.00 96.44 113 ASP A CA 1
ATOM 864 C C . ASP A 1 113 ? -2.263 -9.140 -11.482 1.00 96.44 113 ASP A C 1
ATOM 866 O O . ASP A 1 113 ? -2.696 -9.311 -10.344 1.00 96.44 113 ASP A O 1
ATOM 870 N N . LEU A 1 114 ? -2.233 -10.131 -12.385 1.00 96.31 114 LEU A N 1
ATOM 871 C CA . LEU A 1 114 ? -2.735 -11.486 -12.120 1.00 96.31 114 LEU A CA 1
ATOM 872 C C . LEU A 1 114 ? -1.960 -12.217 -11.017 1.00 96.31 114 LEU A C 1
ATOM 874 O O . LEU A 1 114 ? -2.577 -12.933 -10.234 1.00 96.31 114 LEU A O 1
ATOM 878 N N . VAL A 1 115 ? -0.658 -11.945 -10.869 1.00 96.62 115 VAL A N 1
ATOM 879 C CA . VAL A 1 115 ? 0.165 -12.511 -9.784 1.00 96.62 115 VAL A CA 1
ATOM 880 C C . VAL A 1 115 ? -0.393 -12.128 -8.414 1.00 96.62 115 VAL A C 1
ATOM 882 O O . VAL A 1 115 ? -0.362 -12.929 -7.482 1.00 96.62 115 VAL A O 1
ATOM 885 N N . LEU A 1 116 ? -0.939 -10.913 -8.279 1.00 97.75 116 LEU A N 1
ATOM 886 C CA . LEU A 1 116 ? -1.538 -10.464 -7.024 1.00 97.75 116 LEU A CA 1
ATOM 887 C C . LEU A 1 116 ? -2.833 -11.223 -6.717 1.00 97.75 116 LEU A C 1
ATOM 889 O O . LEU A 1 116 ? -3.050 -11.603 -5.570 1.00 97.75 116 LEU A O 1
ATOM 893 N N . PHE A 1 117 ? -3.670 -11.495 -7.722 1.00 96.94 117 PHE A N 1
ATOM 894 C CA . PHE A 1 117 ? -4.884 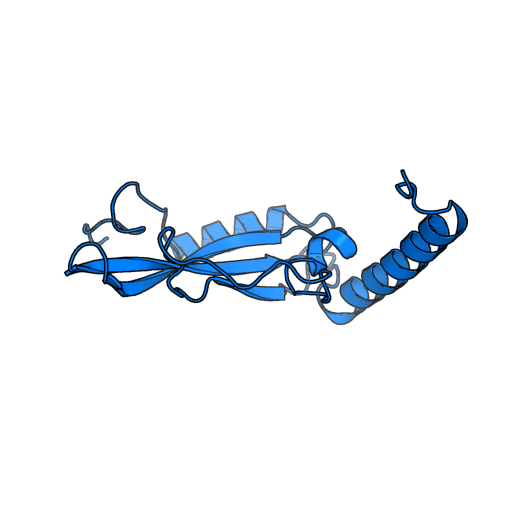-12.291 -7.526 1.00 96.94 117 PHE A CA 1
ATOM 895 C C . PHE A 1 117 ? -4.565 -13.728 -7.102 1.00 96.94 117 PHE A C 1
ATOM 897 O O . PHE A 1 117 ? -5.167 -14.218 -6.145 1.00 96.94 117 PHE A O 1
ATOM 904 N N . ASP A 1 118 ? -3.591 -14.364 -7.755 1.00 96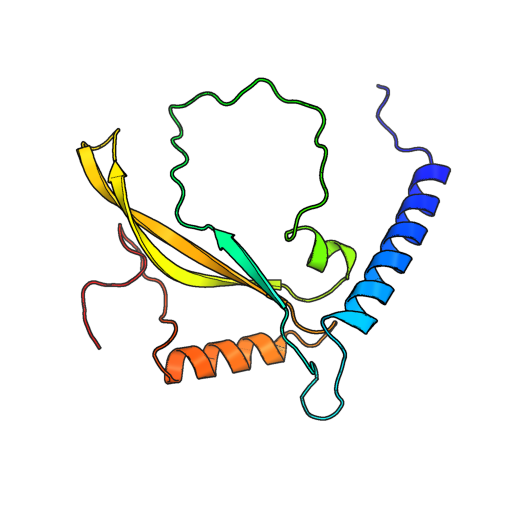.56 118 ASP A N 1
ATOM 905 C CA . ASP A 1 118 ? -3.146 -15.717 -7.407 1.00 96.56 118 ASP A 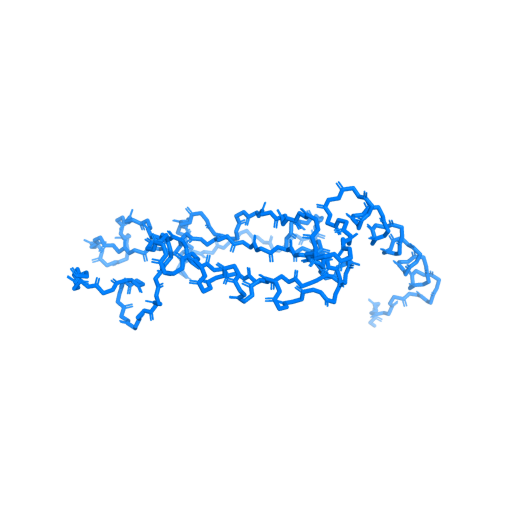CA 1
ATOM 906 C C . ASP A 1 118 ? -2.548 -15.759 -5.994 1.00 96.56 118 ASP A C 1
ATOM 908 O O . ASP A 1 118 ? -2.871 -16.650 -5.204 1.00 96.56 118 ASP A O 1
ATOM 912 N N . LEU A 1 119 ? -1.747 -14.749 -5.627 1.00 97.00 119 LEU A N 1
ATOM 913 C CA . LEU A 1 119 ? -1.243 -14.596 -4.263 1.00 97.00 119 LEU A CA 1
ATOM 914 C C . LEU A 1 119 ? -2.391 -14.494 -3.255 1.00 97.00 119 LEU A C 1
ATOM 916 O O . LEU A 1 119 ? -2.362 -15.171 -2.232 1.00 97.00 119 LEU A O 1
ATOM 920 N N . PHE A 1 120 ? -3.393 -13.650 -3.500 1.00 97.56 120 PHE A N 1
ATOM 921 C CA . PHE A 1 120 ? -4.490 -13.465 -2.550 1.00 97.56 120 PHE A CA 1
ATOM 922 C C . PHE A 1 120 ? -5.352 -14.717 -2.408 1.00 97.56 120 PHE A C 1
ATOM 924 O O . PHE A 1 120 ? -5.759 -15.032 -1.291 1.00 97.56 120 PHE A O 1
ATOM 931 N N . ALA A 1 121 ? -5.572 -15.465 -3.491 1.00 96.88 121 ALA A N 1
ATOM 932 C CA . ALA A 1 121 ? -6.213 -16.772 -3.416 1.00 96.88 121 ALA A CA 1
ATOM 933 C C . ALA A 1 121 ? -5.405 -17.730 -2.524 1.00 96.88 121 ALA A C 1
ATOM 935 O O . ALA A 1 121 ? -5.949 -18.277 -1.568 1.00 96.88 121 ALA A O 1
ATOM 936 N N . ALA A 1 122 ? -4.091 -17.836 -2.744 1.00 97.31 122 ALA A N 1
ATOM 937 C CA . ALA A 1 122 ? -3.218 -18.687 -1.936 1.00 97.31 122 ALA A CA 1
ATOM 938 C C . ALA A 1 122 ? -3.153 -18.257 -0.457 1.00 97.31 122 ALA A C 1
ATOM 940 O O . ALA A 1 122 ? -3.164 -19.102 0.437 1.00 97.31 122 ALA A O 1
ATOM 941 N N . LEU A 1 123 ? -3.115 -16.951 -0.171 1.00 96.81 123 LEU A N 1
ATOM 942 C CA . LEU A 1 123 ? -3.150 -16.429 1.199 1.00 96.81 123 LEU A CA 1
ATOM 943 C C . LEU A 1 123 ? -4.493 -16.710 1.880 1.00 96.81 123 LEU A C 1
ATOM 945 O O . LEU A 1 123 ? -4.519 -16.941 3.090 1.00 96.81 123 LEU A O 1
ATOM 949 N N . GLN A 1 124 ? -5.594 -16.681 1.130 1.00 95.94 124 GLN A N 1
ATOM 950 C CA . GLN A 1 124 ? -6.911 -17.029 1.651 1.00 95.94 124 GLN A CA 1
ATOM 951 C C . GLN A 1 124 ? -7.011 -18.530 1.945 1.00 95.94 124 GLN A C 1
ATOM 953 O O . GLN A 1 124 ? -7.457 -18.902 3.028 1.00 95.94 124 GLN A O 1
ATOM 958 N N . ASP A 1 125 ? -6.538 -19.382 1.036 1.00 96.81 125 ASP A N 1
ATOM 959 C CA . ASP A 1 125 ? -6.506 -20.839 1.222 1.00 96.81 125 ASP A CA 1
ATOM 960 C C . ASP A 1 125 ? -5.604 -21.244 2.398 1.00 96.81 125 ASP A C 1
ATOM 962 O O . ASP A 1 125 ? -5.909 -22.179 3.138 1.00 96.81 125 ASP A O 1
ATOM 966 N N . ALA A 1 126 ? -4.518 -20.500 2.623 1.00 96.94 126 ALA A N 1
ATOM 967 C CA . ALA A 1 126 ? -3.640 -20.659 3.779 1.00 96.94 126 ALA A CA 1
ATOM 968 C C . ALA A 1 126 ? -4.221 -20.087 5.089 1.00 96.94 126 ALA A C 1
ATOM 970 O O . ALA A 1 126 ? -3.591 -20.216 6.139 1.00 96.94 126 ALA A O 1
ATOM 971 N N . GLY A 1 127 ? -5.384 -19.427 5.051 1.00 93.75 127 GLY A N 1
ATOM 972 C CA . GLY A 1 127 ? -6.009 -18.794 6.217 1.00 93.75 127 GLY A CA 1
ATOM 973 C C . GLY A 1 127 ? -5.268 -17.559 6.744 1.00 93.75 127 GLY A C 1
ATOM 974 O O . GLY A 1 127 ? -5.479 -17.162 7.888 1.00 93.75 127 GLY A O 1
ATOM 975 N N . ILE A 1 128 ? -4.388 -16.954 5.939 1.00 93.81 128 ILE A N 1
ATOM 976 C CA . ILE A 1 128 ? -3.627 -15.746 6.302 1.00 93.81 128 ILE A CA 1
ATOM 977 C C . ILE A 1 128 ? -4.492 -14.495 6.139 1.00 93.81 128 ILE A C 1
ATOM 979 O O . ILE A 1 128 ? -4.441 -13.589 6.969 1.00 93.81 128 ILE A O 1
ATOM 983 N N . ILE A 1 129 ? -5.290 -14.442 5.072 1.00 94.50 129 ILE A N 1
ATOM 984 C CA . ILE A 1 129 ? -6.307 -13.407 4.860 1.00 94.50 129 ILE A CA 1
ATOM 985 C C . ILE A 1 129 ? -7.681 -14.056 4.760 1.00 94.50 129 ILE A C 1
ATOM 987 O O . ILE A 1 129 ? -7.807 -15.246 4.489 1.00 94.50 129 ILE A O 1
ATOM 991 N N . GLN A 1 130 ? -8.728 -13.263 4.956 1.00 92.12 130 GLN A N 1
ATOM 992 C CA . GLN A 1 130 ? -10.097 -13.757 4.886 1.00 92.12 130 GLN A CA 1
ATOM 993 C C . GLN A 1 130 ? -11.029 -12.711 4.264 1.00 92.12 130 GLN A C 1
ATOM 995 O O . GLN A 1 130 ? -10.768 -11.508 4.387 1.00 92.12 130 GLN A O 1
ATOM 1000 N N . PRO A 1 131 ? -12.123 -13.139 3.605 1.00 92.00 131 PRO A N 1
ATOM 1001 C CA . PRO A 1 131 ? -13.083 -12.223 3.009 1.00 92.00 131 PRO A CA 1
ATOM 1002 C C . PRO A 1 131 ? -13.665 -11.254 4.038 1.00 92.00 131 PRO A C 1
ATOM 1004 O O . PRO A 1 131 ? -14.151 -11.664 5.095 1.00 92.00 131 PRO A O 1
ATOM 1007 N N . VAL A 1 132 ? -13.668 -9.967 3.698 1.00 92.75 132 VAL A N 1
ATOM 1008 C CA . VAL A 1 132 ? -14.278 -8.942 4.547 1.00 92.75 132 VAL A CA 1
ATOM 1009 C C . VAL A 1 132 ? -15.799 -9.082 4.588 1.00 92.75 132 VAL A C 1
ATOM 1011 O O . VAL A 1 132 ? -16.446 -9.483 3.616 1.00 92.75 132 VAL A O 1
ATOM 1014 N N . LYS A 1 133 ? -16.381 -8.735 5.732 1.00 91.94 133 LYS A N 1
ATOM 1015 C CA . LYS A 1 133 ? -17.821 -8.722 5.986 1.00 91.94 133 LYS A CA 1
ATOM 1016 C C . LYS A 1 133 ? -18.306 -7.299 6.244 1.00 91.94 133 LYS A C 1
ATOM 1018 O O . LYS A 1 133 ? -17.531 -6.378 6.487 1.00 91.94 133 LYS A O 1
ATOM 1023 N N . VAL A 1 134 ? -19.621 -7.130 6.165 1.00 89.81 134 VAL A N 1
ATOM 1024 C CA . VAL A 1 134 ? -20.292 -5.895 6.578 1.00 89.81 134 VAL A CA 1
ATOM 1025 C C . VAL A 1 134 ? -20.469 -5.875 8.096 1.00 89.81 134 VAL A C 1
ATOM 1027 O O . VAL A 1 134 ? -20.623 -6.926 8.716 1.00 89.81 134 VAL A O 1
ATOM 1030 N N . GLY A 1 135 ? -20.520 -4.680 8.685 1.00 90.56 135 GLY A N 1
ATOM 1031 C CA . GLY A 1 135 ? -20.771 -4.493 10.113 1.00 90.56 135 GLY A CA 1
ATOM 1032 C C . GLY A 1 135 ? -19.616 -3.798 10.841 1.00 90.56 135 GLY A C 1
ATOM 1033 O O . GLY A 1 135 ? -18.776 -3.170 10.197 1.00 90.56 135 GLY A O 1
ATOM 1034 N N . PRO A 1 136 ? -19.591 -3.865 12.185 1.00 88.31 136 PRO A N 1
ATOM 1035 C CA . PRO A 1 136 ? -18.611 -3.153 13.011 1.00 88.31 136 PRO A CA 1
ATOM 1036 C C . PRO A 1 136 ? -17.223 -3.811 13.050 1.00 88.31 136 PRO A C 1
ATOM 1038 O O . PRO A 1 136 ? -16.288 -3.215 13.578 1.00 88.31 136 PRO A O 1
ATOM 1041 N N . ARG A 1 137 ? -17.086 -5.036 12.528 1.00 91.56 137 ARG A N 1
ATOM 1042 C CA . ARG A 1 137 ? -15.817 -5.762 12.394 1.00 91.56 137 ARG A CA 1
ATOM 1043 C C . ARG A 1 137 ? -15.629 -6.178 10.946 1.00 91.56 137 ARG A C 1
ATOM 1045 O O . ARG A 1 137 ? -16.605 -6.518 10.277 1.00 91.56 137 ARG A O 1
ATOM 1052 N N . MET A 1 138 ? -14.383 -6.173 10.478 1.00 89.56 138 MET A N 1
ATOM 1053 C CA . MET A 1 138 ? -14.075 -6.618 9.115 1.00 89.56 138 MET A CA 1
ATOM 1054 C C . MET A 1 138 ? -14.250 -8.117 8.954 1.00 89.56 138 MET A C 1
ATOM 1056 O O . MET A 1 138 ? -14.579 -8.591 7.870 1.00 89.56 138 MET A O 1
ATOM 1060 N N . TYR A 1 139 ? -14.025 -8.852 10.033 1.00 88.50 139 TYR A N 1
ATOM 1061 C CA . TYR A 1 139 ? -14.105 -10.295 10.060 1.00 88.50 139 TYR A CA 1
ATOM 1062 C C . TYR A 1 139 ? -15.277 -10.698 10.948 1.00 88.50 139 TYR A C 1
ATOM 1064 O O . TYR A 1 139 ? -15.472 -10.141 12.031 1.00 88.50 139 TYR A O 1
ATOM 1072 N N . GLY A 1 140 ? -16.113 -11.609 10.444 1.00 73.62 140 GLY A N 1
ATOM 1073 C CA . GLY A 1 140 ? -17.271 -12.099 11.186 1.00 73.62 140 GLY A CA 1
ATOM 1074 C C . GLY A 1 140 ? -16.855 -12.733 12.516 1.00 73.62 140 GLY A C 1
ATOM 1075 O O . GLY A 1 140 ? -15.717 -13.154 12.693 1.00 73.62 140 GLY A O 1
ATOM 1076 N N . THR A 1 141 ? -17.787 -12.820 13.462 1.00 64.94 141 THR A N 1
ATOM 1077 C CA . THR A 1 141 ? -17.570 -13.525 14.739 1.00 64.94 141 THR A CA 1
ATOM 1078 C C . THR A 1 141 ? -17.701 -15.045 14.620 1.00 64.94 141 THR A C 1
ATOM 1080 O O . THR A 1 141 ? -17.636 -15.739 15.630 1.00 64.94 141 THR A O 1
ATOM 1083 N N . GLU A 1 142 ? -17.920 -15.564 13.415 1.00 54.06 142 GLU A N 1
ATOM 1084 C CA . GLU A 1 142 ? -17.951 -16.998 13.149 1.00 54.06 142 GLU A CA 1
ATOM 1085 C C . GLU A 1 142 ? -16.525 -17.455 12.826 1.00 54.06 142 GLU A C 1
ATOM 1087 O O . GLU A 1 142 ? -15.936 -17.006 11.842 1.00 54.06 142 GLU A O 1
ATOM 1092 N N . SER A 1 143 ? -15.958 -18.298 13.696 1.00 39.94 143 SER A N 1
ATOM 1093 C CA . SER A 1 143 ? -14.735 -19.043 13.379 1.00 39.94 143 SER A CA 1
ATOM 1094 C C . SER A 1 143 ? -14.955 -19.909 12.133 1.00 39.94 143 SER A C 1
ATOM 1096 O O . SER A 1 143 ? -16.089 -20.343 11.911 1.00 39.94 143 SER A O 1
ATOM 1098 N N . PRO A 1 144 ? -13.890 -20.210 11.367 1.00 49.75 144 PRO A N 1
ATOM 1099 C CA . PRO A 1 144 ? -13.891 -21.343 10.446 1.00 49.75 144 PRO A CA 1
ATOM 1100 C C . PRO A 1 144 ? -14.296 -22.651 11.140 1.00 49.75 144 PRO A C 1
ATOM 1102 O O . PRO A 1 144 ? -13.936 -22.826 12.331 1.00 49.75 144 PRO A O 1
#

InterPro domains:
  IPR036928 Amidase signature (AS) superfamily [SSF75304] (10-126)

pLDDT: mean 91.11, std 10.69, range [39.94, 98.38]

Radius of gyration: 19.66 Å; Cα contacts (8 Å, |Δi|>4): 188; chains: 1; bounding box: 36×54×45 Å

Mean predicted aligned error: 5.8 Å

Organism: NCBI:txid2447956